Protein AF-A0A0F4G667-F1 (afdb_monomer_lite)

Secondary structure (DSSP, 8-state):
--PPP------------------TTS----HHHHHHHHHHHHHHHHHHHHHHHHHHHHHHHHHHHHHHHHHHHHHHHHHHHHHHHHHHHHHHHHHHHTTTT----S-TTS-----------------------------------EEEETTTTEEEE--

Sequence (159 aa):
MITPRSSTTASASTPQPTCHHLPASSLIISRTALIVPLTLLIFTTLASLLALTALLYREHARRKSDKAAAQWGRKSRVDARISIMRKRVDEEFTAKYSGCLVNVYENPEMGSDSPVELMMPERVWEVEGGDCRTREVERKGRVRSLFFDHGVGLWMQKL

Foldseek 3Di:
DDDDDDDDDPPDPDPDPPDDPDPPPPPPPDPCNVVVVVVVVVVVVVVVVVVVVVVVVVVVVVVVVVVVVVVVVVVVVVVVVVVVVVVVVVVVVCVVCVPVVPPPPPDPPPPPDDPDPPPDPPPPPPDPDDDPPDDPDDPPDDPFDWDQDPVVRDTHGDD

Radius of gyration: 46.1 Å; chains: 1; bounding box: 64×87×145 Å

Structure (mmCIF, N/CA/C/O backbone):
data_AF-A0A0F4G667-F1
#
_entry.id   AF-A0A0F4G667-F1
#
loop_
_atom_site.group_PDB
_atom_site.id
_atom_site.type_symbol
_atom_site.label_atom_id
_atom_site.label_alt_id
_atom_site.label_comp_id
_atom_site.label_asym_id
_atom_site.label_entity_id
_atom_site.label_seq_id
_atom_site.pdbx_PDB_ins_code
_atom_site.Cartn_x
_atom_site.Cartn_y
_atom_site.Cartn_z
_atom_site.occupancy
_atom_site.B_iso_or_equiv
_atom_site.auth_seq_id
_atom_site.auth_comp_id
_atom_site.auth_asym_id
_atom_site.auth_atom_id
_atom_site.pdbx_PDB_model_num
ATOM 1 N N . MET A 1 1 ? -12.581 58.814 93.731 1.00 40.38 1 MET A N 1
ATOM 2 C CA . MET A 1 1 ? -12.254 57.597 92.952 1.00 40.38 1 MET A CA 1
ATOM 3 C C . MET A 1 1 ? -13.360 57.408 91.921 1.00 40.38 1 MET A C 1
ATOM 5 O O . MET A 1 1 ? -14.421 56.928 92.271 1.00 40.38 1 MET A O 1
ATOM 9 N N . ILE A 1 2 ? -13.343 58.155 90.816 1.00 43.88 2 ILE A N 1
ATOM 10 C CA . ILE A 1 2 ? -12.747 57.816 89.505 1.00 43.88 2 ILE A CA 1
ATOM 11 C C . ILE A 1 2 ? -13.237 56.457 88.980 1.00 43.88 2 ILE A C 1
ATOM 13 O O . ILE A 1 2 ? -12.603 55.429 89.182 1.00 43.88 2 ILE A O 1
ATOM 17 N N . THR A 1 3 ? -14.368 56.489 88.279 1.00 52.78 3 THR A N 1
ATOM 18 C CA . THR A 1 3 ? -14.769 55.491 87.280 1.00 52.78 3 THR A CA 1
ATOM 19 C C . THR A 1 3 ? -13.879 55.620 86.039 1.00 52.78 3 THR A C 1
ATOM 21 O O . THR A 1 3 ? -13.782 56.732 85.509 1.00 52.78 3 THR A O 1
ATOM 24 N N . PRO A 1 4 ? -13.274 54.544 85.511 1.00 50.34 4 PRO A N 1
ATOM 25 C CA . PRO A 1 4 ? -12.673 54.592 84.189 1.00 50.34 4 PRO A CA 1
ATOM 26 C C . PRO A 1 4 ? -13.740 54.367 83.111 1.00 50.34 4 PRO A C 1
ATOM 28 O O . PRO A 1 4 ? -14.593 53.486 83.204 1.00 50.34 4 PRO A O 1
ATOM 31 N N . ARG A 1 5 ? -13.679 55.215 82.084 1.00 44.69 5 ARG A N 1
ATOM 32 C CA . ARG A 1 5 ? -14.497 55.189 80.871 1.00 44.69 5 ARG A CA 1
ATOM 33 C C . ARG A 1 5 ? -13.705 54.516 79.747 1.00 44.69 5 ARG A C 1
ATOM 35 O O . ARG A 1 5 ? -12.491 54.696 79.672 1.00 44.69 5 ARG A O 1
ATOM 42 N N . SER A 1 6 ? -14.448 53.958 78.789 1.00 46.16 6 SER A N 1
ATOM 43 C CA . SER A 1 6 ? -14.041 53.560 77.423 1.00 46.16 6 SER A CA 1
ATOM 44 C C . SER A 1 6 ? -13.429 52.154 77.344 1.00 46.16 6 SER A C 1
ATOM 46 O O . SER A 1 6 ? -12.496 51.832 78.057 1.00 46.16 6 SER A O 1
ATOM 48 N N . SER A 1 7 ? -13.891 51.261 76.474 1.00 42.53 7 SER A N 1
ATOM 49 C CA . SER A 1 7 ? -14.072 51.498 75.044 1.00 42.53 7 SER A CA 1
ATOM 50 C C . SER A 1 7 ? -15.041 50.482 74.435 1.00 42.53 7 SER A C 1
ATOM 52 O O . SER A 1 7 ? -14.999 49.289 74.717 1.00 42.53 7 SER A O 1
ATOM 54 N N . THR A 1 8 ? -15.922 50.997 73.583 1.00 52.53 8 THR A N 1
ATOM 55 C CA . THR A 1 8 ? -16.750 50.236 72.656 1.00 52.53 8 THR A CA 1
ATOM 56 C C . THR A 1 8 ? -15.845 49.606 71.604 1.00 52.53 8 THR A C 1
ATOM 58 O O . THR A 1 8 ? -15.426 50.276 70.663 1.00 52.53 8 THR A O 1
ATOM 61 N N . THR A 1 9 ? -15.556 48.318 71.737 1.00 43.78 9 THR A N 1
ATOM 62 C CA . THR A 1 9 ? -15.088 47.490 70.624 1.00 43.78 9 THR A CA 1
ATOM 63 C C . THR A 1 9 ? -16.308 46.785 70.053 1.00 43.78 9 THR A C 1
ATOM 65 O O . THR A 1 9 ? -16.760 45.762 70.562 1.00 43.78 9 THR A O 1
ATOM 68 N N . ALA A 1 10 ? -16.884 47.365 69.001 1.00 51.53 10 ALA A N 1
ATOM 69 C CA . ALA A 1 10 ? -17.780 46.638 68.116 1.00 51.53 10 ALA A CA 1
ATOM 70 C C . ALA A 1 10 ? -16.936 45.593 67.373 1.00 51.53 10 ALA A C 1
ATOM 72 O O . ALA A 1 10 ? -16.397 45.858 66.300 1.00 51.53 10 ALA A O 1
ATOM 73 N N . SER A 1 11 ? -16.761 44.420 67.980 1.00 41.50 11 SER A N 1
ATOM 74 C CA . SER A 1 11 ? -16.232 43.260 67.273 1.00 41.50 11 SER A CA 1
ATOM 75 C C . SER A 1 11 ? -17.262 42.863 66.225 1.00 41.50 11 SER A C 1
ATOM 77 O O . SER A 1 11 ? -18.333 42.356 66.555 1.00 41.50 11 SER A O 1
ATOM 79 N N . ALA A 1 12 ? -16.944 43.142 64.963 1.00 47.97 12 ALA A N 1
ATOM 80 C CA . ALA A 1 12 ? -17.658 42.612 63.818 1.00 47.97 12 ALA A CA 1
ATOM 81 C C . ALA A 1 12 ? -17.768 41.090 63.986 1.00 47.97 12 ALA A C 1
ATOM 83 O O . ALA A 1 12 ? -16.759 40.385 64.024 1.00 47.97 12 ALA A O 1
ATOM 84 N N . SER A 1 13 ? -18.991 40.588 64.143 1.00 49.88 13 SER A N 1
ATOM 85 C CA . SER A 1 13 ? -19.267 39.160 64.191 1.00 49.88 13 SER A CA 1
ATOM 86 C C . SER A 1 13 ? -19.048 38.583 62.797 1.00 49.88 13 SER A C 1
ATOM 88 O O . SER A 1 13 ? -19.957 38.559 61.967 1.00 49.88 13 SER A O 1
ATOM 90 N N . THR A 1 14 ? -17.826 38.147 62.518 1.00 54.81 14 THR A N 1
ATOM 91 C CA . THR A 1 14 ? -17.537 37.251 61.402 1.00 54.81 14 THR A CA 1
ATOM 92 C C . THR A 1 14 ? -18.416 36.009 61.584 1.00 54.81 14 THR A C 1
ATOM 94 O O . THR A 1 14 ? -18.316 35.371 62.637 1.00 54.81 14 THR A O 1
ATOM 97 N N . PRO A 1 15 ? -19.304 35.651 60.639 1.00 54.94 15 PRO A N 1
ATOM 98 C CA . PRO A 1 15 ? -20.070 34.422 60.763 1.00 54.94 15 PRO A CA 1
ATOM 99 C C . PRO A 1 15 ? -19.080 33.258 60.730 1.00 54.94 15 PRO A C 1
ATOM 101 O O . PRO A 1 15 ? -18.406 33.029 59.725 1.00 54.94 15 PRO A O 1
ATOM 104 N N . GLN A 1 16 ? -18.939 32.553 61.853 1.00 58.53 16 GLN A N 1
ATOM 105 C CA . GLN A 1 16 ? -18.213 31.292 61.868 1.00 58.53 16 GLN A CA 1
ATOM 106 C C . GLN A 1 16 ? -18.888 30.342 60.872 1.00 58.53 16 GLN A C 1
ATOM 108 O O . GLN A 1 16 ? -20.114 30.209 60.917 1.00 58.53 16 GLN A O 1
ATOM 113 N N . PRO A 1 17 ? -18.139 29.663 59.985 1.00 59.00 17 PRO A N 1
ATOM 114 C CA . PRO A 1 17 ? -18.714 28.583 59.209 1.00 59.00 17 PRO A CA 1
ATOM 115 C C . PRO A 1 17 ? -19.082 27.467 60.188 1.00 59.00 17 PRO A C 1
ATOM 117 O O . PRO A 1 17 ? -18.223 26.778 60.737 1.00 59.00 17 PRO A O 1
ATOM 120 N N . THR A 1 18 ? -20.375 27.307 60.446 1.00 59.06 18 THR A N 1
ATOM 121 C CA . THR A 1 18 ? -20.900 26.145 61.153 1.00 59.06 18 THR A CA 1
ATOM 122 C C . THR A 1 18 ? -20.631 24.915 60.292 1.00 59.06 18 THR A C 1
ATOM 124 O O . THR A 1 18 ? -21.299 24.696 59.281 1.00 59.06 18 THR A O 1
ATOM 127 N N . CYS A 1 19 ? -19.633 24.112 60.664 1.00 64.44 19 CYS A N 1
ATOM 128 C CA . CYS A 1 19 ? -19.434 22.793 60.076 1.00 64.44 19 CYS A CA 1
ATOM 129 C C . CYS A 1 19 ? -20.629 21.906 60.443 1.00 64.44 19 CYS A C 1
ATOM 131 O O . CYS A 1 19 ? -20.778 21.488 61.591 1.00 64.44 19 CYS A O 1
ATOM 133 N N . HIS A 1 20 ? -21.488 21.617 59.466 1.00 69.50 20 HIS A N 1
ATOM 134 C CA . HIS A 1 20 ? -22.552 20.636 59.632 1.00 69.50 20 HIS A CA 1
ATOM 135 C C . HIS A 1 20 ? -21.942 19.238 59.759 1.00 69.50 20 HIS A C 1
ATOM 137 O O . HIS A 1 20 ? -21.337 18.718 58.822 1.00 69.50 20 HIS A O 1
ATOM 143 N N . HIS A 1 21 ? -22.102 18.626 60.931 1.00 64.56 21 HIS A N 1
ATOM 144 C CA . HIS A 1 21 ? -21.657 17.261 61.179 1.00 64.56 21 HIS A CA 1
ATOM 145 C C . HIS A 1 21 ? -22.637 16.284 60.509 1.00 64.56 21 HIS A C 1
ATOM 147 O O . HIS A 1 21 ? -23.672 15.932 61.072 1.00 64.56 21 HIS A O 1
ATOM 153 N N . LEU A 1 22 ? -22.332 15.879 59.275 1.00 66.75 22 LEU A N 1
ATOM 154 C CA . LEU A 1 22 ? -23.113 14.886 58.536 1.00 66.75 22 LEU A CA 1
ATOM 155 C C . LEU A 1 22 ? -22.902 13.492 59.155 1.00 66.75 22 LEU A C 1
ATOM 157 O O . LEU A 1 22 ? -21.757 13.055 59.294 1.00 66.75 22 LEU A O 1
ATOM 161 N N . PRO A 1 23 ? -23.967 12.770 59.545 1.00 71.06 23 PRO A N 1
ATOM 162 C CA . PRO A 1 23 ? -23.834 11.410 60.050 1.00 71.06 23 PRO A CA 1
ATOM 163 C C . PRO A 1 23 ? -23.407 10.473 58.914 1.00 71.06 23 PRO A C 1
ATOM 165 O O . PRO A 1 23 ? -23.889 10.598 57.785 1.00 71.06 23 PRO A O 1
ATOM 168 N N . ALA A 1 24 ? -22.529 9.509 59.215 1.00 63.59 24 ALA A N 1
ATOM 169 C CA . ALA A 1 24 ? -21.922 8.595 58.237 1.00 63.59 24 ALA A CA 1
ATOM 170 C C . ALA A 1 24 ? -22.941 7.785 57.403 1.00 63.59 24 ALA A C 1
ATOM 172 O O . ALA A 1 24 ? -22.607 7.280 56.336 1.00 63.59 24 ALA A O 1
ATOM 173 N N . SER A 1 25 ? -24.192 7.690 57.861 1.00 62.09 25 SER A N 1
ATOM 174 C CA . SER A 1 25 ? -25.302 7.007 57.191 1.00 62.09 25 SER A CA 1
ATOM 175 C C . SER A 1 25 ? -26.170 7.901 56.291 1.00 62.09 25 SER A C 1
ATOM 177 O O . SER A 1 25 ? -27.095 7.393 55.663 1.00 62.09 25 SER A O 1
ATOM 179 N N . SER A 1 26 ? -25.908 9.212 56.204 1.00 59.47 26 SER A N 1
ATOM 180 C CA . SER A 1 26 ? -26.733 10.147 55.409 1.00 59.47 26 SER A CA 1
ATOM 181 C C . SER A 1 26 ? -26.370 10.206 53.923 1.00 59.47 26 SER A C 1
ATOM 183 O O . SER A 1 26 ? -27.194 10.597 53.099 1.00 59.47 26 SER A O 1
ATOM 185 N N . LEU A 1 27 ? -25.165 9.769 53.554 1.00 58.28 27 LEU A N 1
ATOM 186 C CA . LEU A 1 27 ? -24.709 9.686 52.166 1.00 58.28 27 LEU A CA 1
ATOM 187 C C . LEU A 1 27 ? -25.001 8.296 51.597 1.00 58.28 27 LEU A C 1
ATOM 189 O O . LEU A 1 27 ? -24.102 7.509 51.305 1.00 58.28 27 LEU A O 1
ATOM 193 N N . ILE A 1 28 ? -26.285 7.985 51.422 1.00 64.56 28 ILE A N 1
ATOM 194 C CA . ILE A 1 28 ? -26.698 6.808 50.652 1.00 64.56 28 ILE A CA 1
ATOM 195 C C . ILE A 1 28 ? -26.606 7.189 49.174 1.00 64.56 28 ILE A C 1
ATOM 197 O O . ILE A 1 28 ? -27.589 7.555 48.531 1.00 64.56 28 ILE A O 1
ATOM 201 N N . ILE A 1 29 ? -25.388 7.155 48.635 1.00 67.50 29 ILE A N 1
ATOM 202 C CA . ILE A 1 29 ? -25.174 7.273 47.195 1.00 67.50 29 ILE A CA 1
ATOM 203 C C . ILE A 1 29 ? -25.845 6.062 46.547 1.00 67.50 29 ILE A C 1
ATOM 205 O O . ILE A 1 29 ? -25.415 4.919 46.723 1.00 67.50 29 ILE A O 1
ATOM 209 N N . SER A 1 30 ? -26.938 6.311 45.823 1.00 75.50 30 SER A N 1
ATOM 210 C CA . SER A 1 30 ? -27.636 5.261 45.087 1.00 75.50 30 SER A CA 1
ATOM 211 C C . SER A 1 30 ? -26.661 4.583 44.129 1.00 75.50 30 SER A C 1
ATOM 213 O O . SER A 1 30 ? -25.977 5.249 43.350 1.00 75.50 30 SER A O 1
ATOM 215 N N . ARG A 1 31 ? -26.629 3.246 44.135 1.00 78.19 31 ARG A N 1
ATOM 216 C CA . ARG A 1 31 ? -25.781 2.454 43.227 1.00 78.19 31 ARG A CA 1
ATOM 217 C C . ARG A 1 31 ? -26.009 2.845 41.764 1.00 78.19 31 ARG A C 1
ATOM 219 O O . ARG A 1 31 ? -25.061 2.895 40.989 1.00 78.19 31 ARG A O 1
ATOM 226 N N . THR A 1 32 ? -27.241 3.203 41.401 1.00 80.00 32 THR A N 1
ATOM 227 C CA . THR A 1 32 ? -27.588 3.659 40.047 1.00 80.00 32 THR A CA 1
ATOM 228 C C . THR A 1 32 ? -26.881 4.959 39.663 1.00 80.00 32 THR A C 1
ATOM 230 O O . THR A 1 32 ? -26.422 5.083 38.531 1.00 80.00 32 THR A O 1
ATOM 233 N N . ALA A 1 33 ? -26.707 5.887 40.607 1.00 82.44 33 ALA A N 1
ATOM 234 C CA . ALA A 1 33 ? -26.036 7.164 40.374 1.00 82.44 33 ALA A CA 1
ATOM 235 C C . ALA A 1 33 ? -24.524 7.012 40.132 1.00 82.44 33 ALA A C 1
ATOM 237 O O . ALA A 1 33 ? -23.920 7.903 39.549 1.00 82.44 33 ALA A O 1
ATOM 238 N N . LEU A 1 34 ? -23.918 5.886 40.528 1.00 82.88 34 LEU A N 1
ATOM 239 C CA . LEU A 1 34 ? -22.520 5.559 40.218 1.00 82.88 34 LEU A CA 1
ATOM 240 C C . LEU A 1 34 ? -22.393 4.711 38.950 1.00 82.88 34 LEU A C 1
ATOM 242 O O . LEU A 1 34 ? -21.520 4.959 38.124 1.00 82.88 34 LEU A O 1
ATOM 246 N N . ILE A 1 35 ? -23.277 3.727 38.772 1.00 89.62 35 ILE A N 1
ATOM 247 C CA . ILE A 1 35 ? -23.225 2.796 37.638 1.00 89.62 35 ILE A CA 1
ATOM 248 C C . ILE A 1 35 ? -23.474 3.525 36.311 1.00 89.62 35 ILE A C 1
ATOM 250 O O . ILE A 1 35 ? -22.775 3.274 35.331 1.00 89.62 35 ILE A O 1
ATOM 254 N N . VAL A 1 36 ? -24.433 4.453 36.262 1.00 91.81 36 VAL A N 1
ATOM 255 C CA . VAL A 1 36 ? -24.785 5.170 35.025 1.00 91.81 36 VAL A CA 1
ATOM 256 C C . VAL A 1 36 ? -23.629 6.029 34.483 1.00 91.81 36 VAL A C 1
ATOM 258 O O . VAL A 1 36 ? -23.227 5.803 33.343 1.00 91.81 36 VAL A O 1
ATOM 261 N N . PRO A 1 37 ? -23.026 6.969 35.238 1.00 92.81 37 PRO A N 1
ATOM 262 C CA . PRO A 1 37 ? -21.916 7.758 34.706 1.00 92.81 37 PRO A CA 1
ATOM 263 C C . PRO A 1 37 ? -20.684 6.895 34.419 1.00 92.81 37 PRO A C 1
ATOM 265 O O . PRO A 1 37 ? -19.989 7.148 33.440 1.00 92.81 37 PRO A O 1
ATOM 268 N N . LEU A 1 38 ? -20.434 5.848 35.213 1.00 93.88 38 LEU A N 1
ATOM 269 C CA . LEU A 1 38 ? -19.302 4.946 35.002 1.00 93.88 38 LEU A CA 1
ATOM 270 C C . LEU A 1 38 ? -19.446 4.148 33.700 1.00 93.88 38 LEU A C 1
ATOM 272 O O . LEU A 1 38 ? -18.499 4.066 32.923 1.00 93.88 38 LEU A O 1
ATOM 276 N N . THR A 1 39 ? -20.636 3.621 33.412 1.00 95.62 39 THR A N 1
ATOM 277 C CA . THR A 1 39 ? -20.904 2.918 32.146 1.00 95.62 39 THR A CA 1
ATOM 278 C C . THR A 1 39 ? -20.871 3.858 30.944 1.00 95.62 39 THR A C 1
ATOM 280 O O . THR A 1 39 ? -20.307 3.490 29.916 1.00 95.62 39 THR A O 1
ATOM 283 N N . LEU A 1 40 ? -21.380 5.089 31.067 1.00 96.00 40 LEU A N 1
ATOM 284 C CA . LEU A 1 40 ? -21.270 6.104 30.013 1.00 96.00 40 LEU A CA 1
ATOM 285 C C . LEU A 1 40 ? -19.812 6.503 29.748 1.00 96.00 40 LEU A C 1
ATOM 287 O O . LEU A 1 40 ? -19.414 6.660 28.594 1.00 96.00 40 LEU A O 1
ATOM 291 N N . LEU A 1 41 ? -18.991 6.620 30.792 1.00 96.50 41 LEU A N 1
ATOM 292 C CA . LEU A 1 41 ? -17.567 6.929 30.660 1.00 96.50 41 LEU A CA 1
ATOM 293 C C . LEU A 1 41 ? -16.813 5.765 29.999 1.00 96.50 41 LEU A C 1
ATOM 295 O O . LEU A 1 41 ? -16.029 5.972 29.074 1.00 96.50 41 LEU A O 1
ATOM 299 N N . ILE A 1 42 ? -17.110 4.521 30.381 1.00 96.94 42 ILE A N 1
ATOM 300 C CA . ILE A 1 42 ? -16.547 3.338 29.711 1.00 96.94 42 ILE A CA 1
ATOM 301 C C . ILE A 1 42 ? -16.982 3.292 28.241 1.00 96.94 42 ILE A C 1
ATOM 303 O O . ILE A 1 42 ? -16.161 3.092 27.352 1.00 96.94 42 ILE A O 1
ATOM 307 N N . PHE A 1 43 ? -18.260 3.521 27.952 1.00 97.94 43 PHE A N 1
ATOM 308 C CA . PHE A 1 43 ? -18.755 3.477 26.581 1.00 97.94 43 PHE A CA 1
ATOM 309 C C . PHE A 1 43 ? -18.128 4.569 25.706 1.00 97.94 43 PHE A C 1
ATOM 311 O O . PHE A 1 43 ? -17.683 4.298 24.594 1.00 97.94 43 PHE A O 1
ATOM 318 N N . THR A 1 44 ? -18.036 5.798 26.216 1.00 96.94 44 THR A N 1
ATOM 319 C CA . THR A 1 44 ? -17.428 6.921 25.485 1.00 96.94 44 THR A CA 1
ATOM 320 C C . THR A 1 44 ? -15.926 6.736 25.282 1.00 96.94 44 THR A C 1
ATOM 322 O O . THR A 1 44 ? -15.419 7.058 24.207 1.00 96.94 44 THR A O 1
ATOM 325 N N . THR A 1 45 ? -15.207 6.172 26.257 1.00 97.19 45 THR A N 1
ATOM 326 C CA . THR A 1 45 ? -13.780 5.835 26.101 1.00 97.19 45 THR A CA 1
ATOM 327 C C . THR A 1 45 ? -13.560 4.713 25.089 1.00 97.19 45 THR A C 1
ATOM 329 O O . THR A 1 45 ? -12.668 4.815 24.250 1.00 97.19 45 THR A O 1
ATOM 332 N N . LEU A 1 46 ? -14.403 3.679 25.081 1.00 97.94 46 LEU A N 1
ATOM 333 C CA . LEU A 1 46 ? -14.346 2.632 24.058 1.00 97.94 46 LEU A CA 1
ATOM 334 C C . LEU A 1 46 ? -14.674 3.180 22.664 1.00 97.94 46 LEU A C 1
ATOM 336 O O . LEU A 1 46 ? -13.967 2.881 21.703 1.00 97.94 46 LEU A O 1
ATOM 340 N N . ALA A 1 47 ? -15.703 4.021 22.546 1.00 97.38 47 ALA A N 1
ATOM 341 C CA . ALA A 1 47 ? -16.073 4.651 21.282 1.00 97.38 47 ALA A CA 1
ATOM 342 C C . ALA A 1 47 ? -14.962 5.572 20.748 1.00 97.38 47 ALA A C 1
ATOM 344 O O . ALA A 1 47 ? -14.667 5.550 19.551 1.00 97.38 47 ALA A O 1
ATOM 345 N N . SER A 1 48 ? -14.302 6.345 21.619 1.00 97.50 48 SER A N 1
ATOM 346 C CA . SER A 1 48 ? -13.185 7.206 21.216 1.00 97.50 48 SER A CA 1
ATOM 347 C C . SER A 1 48 ? -11.951 6.397 20.807 1.00 97.50 48 SER A C 1
ATOM 349 O O . SER A 1 48 ? -11.328 6.715 19.794 1.00 97.50 48 SER A O 1
ATOM 351 N N . LEU A 1 49 ? -11.646 5.297 21.503 1.00 97.44 49 LEU A N 1
ATOM 352 C CA . LEU A 1 49 ? -10.595 4.353 21.109 1.00 97.44 49 LEU A CA 1
ATOM 353 C C . LEU A 1 49 ? -10.882 3.711 19.744 1.00 97.44 49 LEU A C 1
ATOM 355 O O . LEU A 1 49 ? -9.991 3.633 18.894 1.00 97.44 49 LEU A O 1
ATOM 359 N N . LEU A 1 50 ? -12.124 3.293 19.490 1.00 97.31 50 LEU A N 1
ATOM 360 C CA . LEU A 1 50 ? -12.531 2.758 18.186 1.00 97.31 50 LEU A CA 1
ATOM 361 C C . LEU A 1 50 ? -12.398 3.806 17.074 1.00 97.31 50 LEU A C 1
ATOM 363 O O . LEU A 1 50 ? -11.877 3.508 15.999 1.00 97.31 50 LEU A O 1
ATOM 367 N N . ALA A 1 51 ? -12.796 5.051 17.333 1.00 96.69 51 ALA A N 1
ATOM 368 C CA . ALA A 1 51 ? -12.623 6.137 16.374 1.00 96.69 51 ALA A CA 1
ATOM 369 C C . ALA A 1 51 ? -11.136 6.402 16.071 1.00 96.69 51 ALA A C 1
ATOM 371 O O . ALA A 1 51 ? -10.749 6.498 14.905 1.00 96.69 51 ALA A O 1
ATOM 372 N N . LEU A 1 52 ? -10.284 6.459 17.099 1.00 96.94 52 LEU A N 1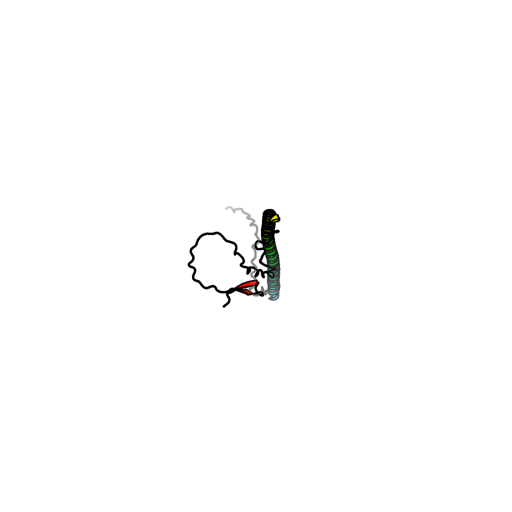
ATOM 373 C CA . LEU A 1 52 ? -8.842 6.671 16.942 1.00 96.94 52 LEU A CA 1
ATOM 374 C C . LEU A 1 52 ? -8.170 5.529 16.177 1.00 96.94 52 LEU A C 1
ATOM 376 O O . LEU A 1 52 ? -7.387 5.781 15.264 1.00 96.94 52 LEU A O 1
ATOM 380 N N . THR A 1 53 ? -8.492 4.278 16.498 1.00 96.44 53 THR A N 1
ATOM 381 C CA . THR A 1 53 ? -7.940 3.115 15.782 1.00 96.44 53 THR A CA 1
ATOM 382 C C . THR A 1 53 ? -8.372 3.095 14.316 1.00 96.44 53 THR A C 1
ATOM 384 O O . THR A 1 53 ? -7.540 2.842 13.444 1.00 96.44 53 THR A O 1
ATOM 387 N N . ALA A 1 54 ? -9.624 3.450 14.013 1.00 97.06 54 ALA A N 1
ATOM 388 C CA . ALA A 1 54 ? -10.098 3.585 12.637 1.00 97.06 54 ALA A CA 1
ATOM 389 C C . ALA A 1 54 ? -9.358 4.696 11.866 1.00 97.06 54 ALA A C 1
ATOM 391 O O . ALA A 1 54 ? -9.001 4.511 10.697 1.00 97.06 54 ALA A O 1
ATOM 392 N N . LEU A 1 55 ? -9.091 5.838 12.510 1.00 96.75 55 LEU A N 1
ATOM 393 C CA . LEU A 1 55 ? -8.308 6.927 11.917 1.00 96.75 55 LEU A CA 1
ATOM 394 C C . LEU A 1 55 ? -6.851 6.515 11.677 1.00 96.75 55 LEU A C 1
ATOM 396 O O . LEU A 1 55 ? -6.344 6.713 10.573 1.00 96.75 55 LEU A O 1
ATOM 400 N N . LEU A 1 56 ? -6.213 5.866 12.654 1.00 96.56 56 LEU A N 1
ATOM 401 C CA . LEU A 1 56 ? -4.851 5.343 12.522 1.00 96.56 56 LEU A CA 1
ATOM 402 C C . LEU A 1 56 ? -4.750 4.304 11.406 1.00 96.56 56 LEU A C 1
ATOM 404 O O . LEU A 1 56 ? -3.802 4.333 10.622 1.00 96.56 56 LEU A O 1
ATOM 408 N N . TYR A 1 57 ? -5.738 3.416 11.286 1.00 97.19 57 TYR A N 1
ATOM 409 C CA . TYR A 1 57 ? -5.781 2.437 10.204 1.00 97.19 57 TYR A CA 1
ATOM 410 C C . TYR A 1 57 ? -5.882 3.117 8.834 1.00 97.19 57 TYR A C 1
ATOM 412 O O . TYR A 1 57 ? -5.132 2.780 7.914 1.00 97.19 57 TYR A O 1
ATOM 420 N N . ARG A 1 58 ? -6.761 4.118 8.699 1.00 96.06 58 ARG A N 1
ATOM 421 C CA . ARG A 1 58 ? -6.888 4.908 7.464 1.00 96.06 58 ARG A CA 1
ATOM 422 C C . ARG A 1 58 ? -5.600 5.644 7.119 1.00 96.06 58 ARG A C 1
ATOM 424 O O . ARG A 1 58 ? -5.203 5.658 5.954 1.00 96.06 58 ARG A O 1
ATOM 431 N N . GLU A 1 59 ? -4.942 6.245 8.101 1.00 96.44 59 GLU A N 1
ATOM 432 C CA . GLU A 1 59 ? -3.684 6.954 7.880 1.00 96.44 59 GLU A CA 1
ATOM 433 C C . GLU A 1 59 ? -2.554 5.988 7.508 1.00 96.44 59 GLU A C 1
ATOM 435 O O . GLU A 1 59 ? -1.800 6.239 6.568 1.00 96.44 59 GLU A O 1
ATOM 440 N N . HIS A 1 60 ? -2.476 4.839 8.176 1.00 95.56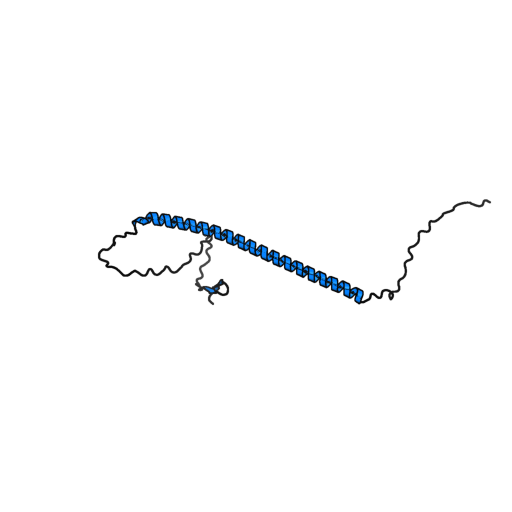 60 HIS A N 1
ATOM 441 C CA . HIS A 1 60 ? -1.515 3.795 7.845 1.00 95.56 60 HIS A CA 1
ATOM 442 C C . HIS A 1 60 ? -1.724 3.264 6.419 1.00 95.56 60 HIS A C 1
ATOM 444 O O . HIS A 1 60 ? -0.755 3.091 5.675 1.00 95.56 60 HIS A O 1
ATOM 450 N N . ALA A 1 61 ? -2.978 3.055 6.008 1.00 95.06 61 ALA A N 1
ATOM 451 C CA . ALA A 1 61 ? -3.312 2.660 4.644 1.00 95.06 61 ALA A CA 1
ATOM 452 C C . ALA A 1 61 ? -2.847 3.708 3.616 1.00 95.06 61 ALA A C 1
ATOM 454 O O . ALA A 1 61 ? -2.195 3.336 2.640 1.00 95.06 61 ALA A O 1
ATOM 455 N N . ARG A 1 62 ? -3.083 5.005 3.875 1.00 93.25 62 ARG A N 1
ATOM 456 C CA . ARG A 1 62 ? -2.586 6.109 3.025 1.00 93.25 62 ARG A CA 1
ATOM 457 C C . ARG A 1 62 ? -1.058 6.133 2.945 1.00 93.25 62 ARG A C 1
ATOM 459 O O . ARG A 1 62 ? -0.485 6.138 1.862 1.00 93.25 62 ARG A O 1
ATOM 466 N N . ARG A 1 63 ? -0.367 6.030 4.082 1.00 93.50 63 ARG A N 1
ATOM 467 C CA . ARG A 1 63 ? 1.106 5.986 4.104 1.00 93.50 63 ARG A CA 1
ATOM 468 C C . ARG A 1 63 ? 1.657 4.785 3.328 1.00 93.50 63 ARG A C 1
ATOM 470 O O . ARG A 1 63 ? 2.718 4.885 2.712 1.00 93.50 63 ARG A O 1
ATOM 477 N N . LYS A 1 64 ? 0.964 3.641 3.355 1.00 94.06 64 LYS A N 1
ATOM 478 C CA . LYS A 1 64 ? 1.346 2.454 2.577 1.00 94.06 64 LYS A CA 1
ATOM 479 C C . LYS A 1 64 ? 1.152 2.684 1.076 1.00 94.06 64 LYS A C 1
ATOM 481 O O . LYS A 1 64 ? 2.052 2.332 0.313 1.00 94.06 64 LYS A O 1
ATOM 486 N N . SER A 1 65 ? 0.040 3.295 0.659 1.00 90.50 65 SER A N 1
ATOM 487 C CA . SER A 1 65 ? -0.181 3.633 -0.752 1.00 90.50 65 SER A CA 1
ATOM 488 C C . SER A 1 65 ? 0.840 4.643 -1.268 1.00 90.50 65 SER A C 1
ATOM 490 O O . SER A 1 65 ? 1.366 4.450 -2.359 1.00 90.50 65 SER A O 1
ATOM 492 N N . ASP A 1 66 ? 1.207 5.647 -0.472 1.00 92.69 66 ASP A N 1
ATOM 493 C CA . ASP A 1 66 ? 2.175 6.673 -0.883 1.00 92.69 66 ASP A CA 1
ATOM 494 C C . ASP A 1 66 ? 3.581 6.089 -1.060 1.00 92.69 66 ASP A C 1
ATOM 496 O O . ASP A 1 66 ? 4.281 6.387 -2.031 1.00 92.69 66 ASP A O 1
ATOM 500 N N . LYS A 1 67 ? 3.991 5.188 -0.156 1.00 92.56 67 LYS A N 1
ATOM 501 C CA . LYS A 1 67 ? 5.256 4.448 -0.287 1.00 92.56 67 LYS A CA 1
ATOM 502 C C . LYS A 1 67 ? 5.268 3.572 -1.536 1.00 92.56 67 LYS A C 1
ATOM 504 O O . LYS A 1 67 ? 6.271 3.563 -2.250 1.00 92.56 67 LYS A O 1
ATOM 509 N N . ALA A 1 68 ? 4.169 2.867 -1.809 1.00 90.88 68 ALA A N 1
ATOM 510 C CA . ALA A 1 68 ? 4.038 2.075 -3.025 1.00 90.88 68 ALA A CA 1
ATOM 511 C C . ALA A 1 68 ? 4.124 2.979 -4.266 1.00 90.88 68 ALA A C 1
ATOM 513 O O . ALA A 1 68 ? 4.952 2.728 -5.133 1.00 90.88 68 ALA A O 1
ATOM 514 N N . ALA A 1 69 ? 3.382 4.086 -4.315 1.00 88.25 69 ALA A N 1
ATOM 515 C CA . ALA A 1 69 ? 3.431 5.035 -5.427 1.00 88.25 69 ALA A CA 1
ATOM 516 C C . ALA A 1 69 ? 4.848 5.592 -5.659 1.00 88.25 69 ALA A C 1
ATOM 518 O O . ALA A 1 69 ? 5.314 5.644 -6.797 1.00 88.25 69 ALA A O 1
ATOM 519 N N . ALA A 1 70 ? 5.579 5.932 -4.594 1.00 90.25 70 ALA A N 1
ATOM 520 C CA . ALA A 1 70 ? 6.962 6.394 -4.699 1.00 90.25 70 ALA A CA 1
ATOM 521 C C . ALA A 1 70 ? 7.906 5.313 -5.255 1.00 90.25 70 ALA A C 1
ATOM 523 O O . ALA A 1 70 ? 8.773 5.615 -6.078 1.00 90.25 70 ALA A O 1
ATOM 524 N N . GLN A 1 71 ? 7.750 4.056 -4.830 1.00 89.75 71 GLN A N 1
ATOM 525 C CA . GLN A 1 71 ? 8.534 2.931 -5.353 1.00 89.75 71 GLN A CA 1
ATOM 526 C C . GLN A 1 71 ? 8.214 2.653 -6.825 1.00 89.75 71 GLN A C 1
ATOM 528 O O . GLN A 1 71 ? 9.132 2.507 -7.632 1.00 89.75 71 GLN A O 1
ATOM 533 N N . TRP A 1 72 ? 6.932 2.656 -7.192 1.00 86.44 72 TRP A N 1
ATOM 534 C CA . TRP A 1 72 ? 6.480 2.490 -8.573 1.00 86.44 72 TRP A CA 1
ATOM 535 C C . TRP A 1 72 ? 6.982 3.621 -9.474 1.00 86.44 72 TRP A C 1
ATOM 537 O O . TRP A 1 72 ? 7.474 3.357 -10.568 1.00 86.44 72 TRP A O 1
ATOM 547 N N . GLY A 1 73 ? 6.955 4.868 -8.995 1.00 86.88 73 GLY A N 1
ATOM 548 C CA . GLY A 1 73 ? 7.506 6.014 -9.719 1.00 86.88 73 GLY A CA 1
ATOM 549 C C . GLY A 1 73 ? 9.015 5.899 -9.961 1.00 86.88 73 GLY A C 1
ATOM 550 O O . GLY A 1 73 ? 9.490 6.221 -11.051 1.00 86.88 73 GLY A O 1
ATOM 551 N N . ARG A 1 74 ? 9.782 5.392 -8.984 1.00 85.00 74 ARG A N 1
ATOM 552 C CA . ARG A 1 74 ? 11.219 5.114 -9.171 1.00 85.00 74 ARG A CA 1
ATOM 553 C C . ARG A 1 74 ? 11.446 4.002 -10.190 1.00 85.00 74 ARG A C 1
ATOM 555 O O . ARG A 1 74 ? 12.252 4.189 -11.096 1.00 85.00 74 ARG A O 1
ATOM 562 N N . LYS A 1 75 ? 10.715 2.891 -10.067 1.00 90.31 75 LYS A N 1
ATOM 563 C CA . LYS A 1 75 ? 10.823 1.750 -10.983 1.00 90.31 75 LYS A CA 1
ATOM 564 C C . LYS A 1 75 ? 10.503 2.158 -12.421 1.00 90.31 75 LYS A C 1
ATOM 566 O O . LYS A 1 75 ? 11.317 1.934 -13.303 1.00 90.31 75 LYS A O 1
ATOM 571 N N . SER A 1 76 ? 9.399 2.872 -12.635 1.00 85.31 76 SER A N 1
ATOM 572 C CA . SER A 1 76 ? 8.997 3.357 -13.961 1.00 85.31 76 SER A CA 1
ATOM 573 C C . SER A 1 76 ? 10.059 4.249 -14.616 1.00 85.31 76 SER A C 1
ATOM 575 O O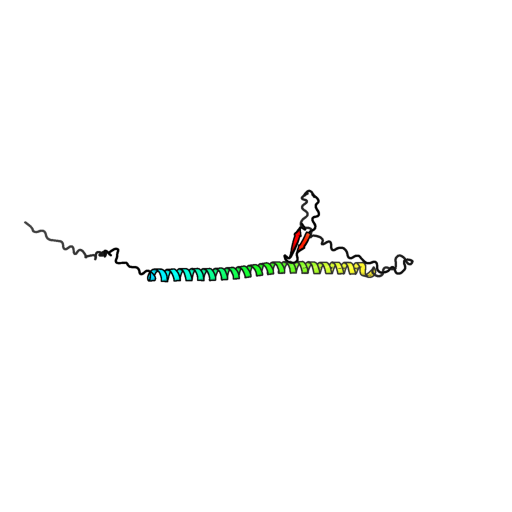 . SER A 1 76 ? 10.317 4.114 -15.810 1.00 85.31 76 SER A O 1
ATOM 577 N N . ARG A 1 77 ? 10.729 5.122 -13.849 1.00 88.81 77 ARG A N 1
ATOM 578 C CA . ARG A 1 77 ? 11.828 5.952 -14.375 1.00 88.81 77 ARG A CA 1
ATOM 579 C C . ARG A 1 77 ? 13.043 5.125 -14.788 1.00 88.81 77 ARG A C 1
ATOM 581 O O . ARG A 1 77 ? 13.660 5.434 -15.805 1.00 88.81 77 ARG A O 1
ATOM 588 N N . VAL A 1 78 ? 13.397 4.111 -14.001 1.00 92.69 78 VAL A N 1
ATOM 589 C CA . VAL A 1 78 ? 14.511 3.209 -14.320 1.00 92.69 78 VAL A CA 1
ATOM 590 C C . VAL A 1 78 ? 14.174 2.372 -15.552 1.00 92.69 78 VAL A C 1
ATOM 592 O O . VAL A 1 78 ? 14.954 2.374 -16.499 1.00 92.69 78 VAL A O 1
ATOM 595 N N . ASP A 1 79 ? 12.985 1.772 -15.599 1.00 91.12 79 ASP A N 1
ATOM 596 C CA . ASP A 1 79 ? 12.514 0.979 -16.739 1.00 91.12 79 ASP A CA 1
ATOM 597 C C . ASP A 1 79 ? 12.483 1.814 -18.030 1.00 91.12 79 ASP A C 1
ATOM 599 O O . ASP A 1 79 ? 12.946 1.361 -19.076 1.00 91.12 79 ASP A O 1
ATOM 603 N N . ALA A 1 80 ? 12.018 3.067 -17.957 1.00 93.69 80 ALA A N 1
ATOM 604 C CA . ALA A 1 80 ? 12.043 3.993 -19.090 1.00 93.69 80 ALA A CA 1
ATOM 605 C C . ALA A 1 80 ? 13.473 4.340 -19.535 1.00 93.69 80 ALA A C 1
ATOM 607 O O . ALA A 1 80 ? 13.749 4.462 -20.726 1.00 93.69 80 ALA A O 1
ATOM 608 N N . ARG A 1 81 ? 14.414 4.484 -18.597 1.00 93.44 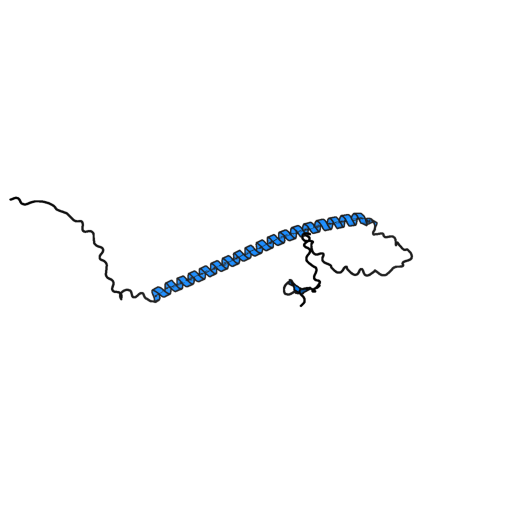81 ARG A N 1
ATOM 609 C CA . ARG A 1 81 ? 15.821 4.721 -18.941 1.00 93.44 81 ARG A CA 1
ATOM 610 C C . ARG A 1 81 ? 16.436 3.499 -19.621 1.00 93.44 81 ARG A C 1
ATOM 612 O O . ARG A 1 81 ? 17.145 3.657 -20.612 1.00 93.44 81 ARG A O 1
ATOM 619 N N . ILE A 1 82 ? 16.151 2.302 -19.112 1.00 93.81 82 ILE A N 1
ATOM 620 C CA . ILE A 1 82 ? 16.623 1.040 -19.688 1.00 93.81 82 ILE A CA 1
ATOM 621 C C . ILE A 1 82 ? 16.043 0.851 -21.090 1.00 93.81 82 ILE A C 1
ATOM 623 O O . ILE A 1 82 ? 16.790 0.512 -22.003 1.00 93.81 82 ILE A O 1
ATOM 627 N N . SER A 1 83 ? 14.751 1.121 -21.298 1.00 93.25 83 SER A N 1
ATOM 628 C CA . SER A 1 83 ? 14.125 0.976 -22.617 1.00 93.25 83 SER A CA 1
ATOM 629 C C . SER A 1 83 ? 14.730 1.923 -23.656 1.00 93.25 83 SER A C 1
ATOM 631 O O . SER A 1 83 ? 14.993 1.502 -24.781 1.00 93.25 83 SER A O 1
ATOM 633 N N . ILE A 1 84 ? 15.032 3.169 -23.272 1.00 95.56 84 ILE A N 1
ATOM 634 C CA . ILE A 1 84 ? 15.721 4.132 -24.142 1.00 95.56 84 ILE A CA 1
ATOM 635 C C . ILE A 1 84 ? 17.132 3.644 -24.486 1.00 95.56 84 ILE A C 1
ATOM 637 O O . ILE A 1 84 ? 17.522 3.691 -25.650 1.00 95.56 84 ILE A O 1
ATOM 641 N N . MET A 1 85 ? 17.900 3.177 -23.497 1.00 94.50 85 MET A N 1
ATOM 642 C CA . MET A 1 85 ? 19.259 2.676 -23.738 1.00 94.50 85 MET A CA 1
ATOM 643 C C . MET A 1 85 ? 19.251 1.429 -24.621 1.00 94.50 85 MET A C 1
ATOM 645 O O . MET A 1 85 ? 20.040 1.348 -25.555 1.00 94.50 85 MET A O 1
ATOM 649 N N . ARG A 1 86 ? 18.320 0.500 -24.383 1.00 94.62 86 ARG A N 1
ATOM 650 C CA . ARG A 1 86 ? 18.141 -0.691 -25.216 1.00 94.62 86 ARG A CA 1
ATOM 651 C C . ARG A 1 86 ? 17.837 -0.317 -26.662 1.00 94.62 86 ARG A C 1
ATOM 653 O O . ARG A 1 86 ? 18.507 -0.807 -27.558 1.00 94.62 86 ARG A O 1
ATOM 660 N N . LYS A 1 87 ? 16.906 0.617 -26.875 1.00 96.12 87 LYS A N 1
ATOM 661 C CA . LYS A 1 87 ? 16.585 1.118 -28.214 1.00 96.12 87 LYS A CA 1
ATOM 662 C C . LYS A 1 87 ? 17.814 1.704 -28.919 1.00 96.12 87 LYS A C 1
ATOM 664 O O . LYS A 1 87 ? 18.012 1.425 -30.091 1.00 96.12 87 LYS A O 1
ATOM 669 N N . ARG A 1 88 ? 18.655 2.469 -28.213 1.00 95.69 88 ARG A N 1
ATOM 670 C CA . ARG A 1 88 ? 19.901 3.013 -28.787 1.00 95.69 88 ARG A CA 1
ATOM 671 C C . ARG A 1 88 ? 20.888 1.918 -29.183 1.00 95.69 88 ARG A C 1
ATOM 673 O O . ARG A 1 88 ? 21.457 1.991 -30.262 1.00 95.69 88 ARG A O 1
ATOM 680 N N . VAL A 1 89 ? 21.066 0.904 -28.336 1.00 94.81 89 VAL A N 1
ATOM 681 C CA . VAL A 1 89 ? 21.930 -0.246 -28.650 1.00 94.81 89 VAL A CA 1
ATOM 682 C C . VAL A 1 89 ? 21.402 -0.998 -29.871 1.00 94.81 89 VAL A C 1
ATOM 684 O O . VAL A 1 89 ? 22.178 -1.314 -30.769 1.00 94.81 89 VAL A O 1
ATOM 687 N N . ASP A 1 90 ? 20.092 -1.236 -29.937 1.00 94.25 90 ASP A N 1
ATOM 688 C CA . ASP A 1 90 ? 19.460 -1.902 -31.078 1.00 94.25 90 ASP A CA 1
ATOM 689 C C . ASP A 1 90 ? 19.625 -1.074 -32.367 1.00 94.25 90 ASP A C 1
ATOM 691 O O . ASP A 1 90 ? 19.918 -1.632 -33.425 1.00 94.25 90 ASP A O 1
ATOM 695 N N . GLU A 1 91 ? 19.499 0.255 -32.293 1.00 94.75 91 GLU A N 1
ATOM 696 C CA . GLU A 1 91 ? 19.739 1.175 -33.415 1.00 94.75 91 GLU A CA 1
ATOM 697 C C . GLU A 1 91 ? 21.201 1.140 -33.887 1.00 94.75 91 GLU A C 1
ATOM 699 O O . GLU A 1 91 ? 21.451 1.012 -35.086 1.00 94.75 91 GLU A O 1
ATOM 704 N N . GLU A 1 92 ? 22.170 1.199 -32.969 1.00 93.06 92 GLU A N 1
ATOM 705 C CA . GLU A 1 92 ? 23.603 1.113 -33.286 1.00 93.06 92 GLU A CA 1
ATOM 706 C C . GLU A 1 92 ? 23.973 -0.244 -33.898 1.00 93.06 92 GLU A C 1
ATOM 708 O O . GLU A 1 92 ? 24.702 -0.308 -34.892 1.00 93.06 92 GLU A O 1
ATOM 713 N N . PHE A 1 93 ? 23.445 -1.333 -33.336 1.00 91.44 93 PHE A N 1
ATOM 714 C CA . PHE A 1 93 ? 23.662 -2.681 -33.849 1.00 91.44 93 PHE A CA 1
ATOM 715 C C . PHE A 1 93 ? 23.052 -2.834 -35.244 1.00 91.44 93 PHE A C 1
ATOM 717 O O . PHE A 1 93 ? 23.719 -3.292 -36.171 1.00 91.44 93 PHE A O 1
ATOM 724 N N . THR A 1 94 ? 21.815 -2.374 -35.430 1.00 88.06 94 THR A N 1
ATOM 725 C CA . THR A 1 94 ? 21.152 -2.394 -36.737 1.00 88.06 94 THR A CA 1
ATOM 726 C C . THR A 1 94 ? 21.930 -1.565 -37.751 1.00 88.06 94 THR A C 1
ATOM 728 O O . THR A 1 94 ? 22.155 -2.035 -38.858 1.00 88.06 94 THR A O 1
ATOM 731 N N . ALA A 1 95 ? 22.412 -0.373 -37.391 1.00 87.38 95 ALA A N 1
ATOM 732 C CA . ALA A 1 95 ? 23.219 0.449 -38.288 1.00 87.38 95 ALA A CA 1
ATOM 733 C C . ALA A 1 95 ? 24.512 -0.270 -38.705 1.00 87.38 95 ALA A C 1
ATOM 735 O O . ALA A 1 95 ? 24.811 -0.355 -39.899 1.00 87.38 95 ALA A O 1
ATOM 736 N N . LYS A 1 96 ? 25.236 -0.850 -37.740 1.00 87.00 96 LYS A N 1
ATOM 737 C CA . LYS A 1 96 ? 26.512 -1.541 -37.972 1.00 87.00 96 LYS A CA 1
ATOM 738 C C . LYS A 1 96 ? 26.367 -2.813 -38.812 1.00 87.00 96 LYS A C 1
ATOM 740 O O . LYS A 1 96 ? 27.239 -3.095 -39.629 1.00 87.00 96 LYS A O 1
ATOM 745 N N . TYR A 1 97 ? 25.283 -3.563 -38.624 1.00 80.25 97 TYR A N 1
ATOM 746 C CA . TYR A 1 97 ? 25.061 -4.858 -39.279 1.00 80.25 97 TYR A CA 1
ATOM 747 C C . TYR A 1 97 ? 23.975 -4.829 -40.366 1.00 80.25 97 TYR A C 1
ATOM 749 O O . TYR A 1 97 ? 23.657 -5.873 -40.931 1.00 80.25 97 TYR A O 1
ATOM 757 N N . SER A 1 98 ? 23.452 -3.649 -40.720 1.00 74.50 98 SER A N 1
ATOM 758 C CA . SER A 1 98 ? 22.420 -3.457 -41.757 1.00 74.50 98 SER A CA 1
ATOM 759 C C . SER A 1 98 ? 22.787 -4.077 -43.110 1.00 74.50 98 SER A C 1
ATOM 761 O O . SER A 1 98 ? 21.904 -4.527 -43.834 1.00 74.50 98 SER A O 1
ATOM 763 N N . GLY A 1 99 ? 24.082 -4.152 -43.431 1.00 69.62 99 GLY A N 1
ATOM 764 C CA . GLY A 1 99 ? 24.601 -4.791 -44.645 1.00 69.62 99 GLY A CA 1
ATOM 765 C C . GLY A 1 99 ? 25.046 -6.252 -44.492 1.00 69.62 99 GLY A C 1
ATOM 766 O O . GLY A 1 99 ? 25.308 -6.897 -45.498 1.00 69.62 99 GLY A O 1
ATOM 767 N N . CYS A 1 100 ? 25.134 -6.793 -43.270 1.00 63.94 100 CYS A N 1
ATOM 768 C CA . CYS A 1 100 ? 25.610 -8.165 -43.007 1.00 63.94 100 CYS A CA 1
ATOM 769 C C . CYS A 1 100 ? 24.498 -9.228 -43.034 1.00 63.94 100 CYS A C 1
ATOM 771 O O . CYS A 1 100 ? 24.785 -10.414 -42.923 1.00 63.94 100 CYS A O 1
ATOM 773 N N . LEU A 1 101 ? 23.228 -8.835 -43.181 1.00 56.22 101 LEU A N 1
ATOM 774 C CA . LEU A 1 101 ? 22.112 -9.785 -43.317 1.00 56.22 101 LEU A CA 1
ATOM 775 C C . LEU A 1 101 ? 22.039 -10.432 -44.708 1.00 56.22 101 LEU A C 1
ATOM 777 O O . LEU A 1 101 ? 21.319 -11.410 -44.891 1.00 56.22 101 LEU A O 1
ATOM 781 N N . VAL A 1 102 ? 22.813 -9.929 -45.673 1.00 56.94 102 VAL A N 1
ATOM 782 C CA . VAL A 1 102 ? 23.099 -10.631 -46.926 1.00 56.94 102 VAL A CA 1
ATOM 783 C C . VAL A 1 102 ? 24.407 -11.394 -46.731 1.00 56.94 102 VAL A C 1
ATOM 785 O O . VAL A 1 102 ? 25.424 -11.078 -47.344 1.00 56.94 102 VAL A O 1
ATOM 788 N N . ASN A 1 103 ? 24.406 -12.381 -45.833 1.00 56.19 103 ASN A N 1
ATOM 789 C CA . ASN A 1 103 ? 25.458 -13.389 -45.861 1.00 56.19 103 ASN A CA 1
ATOM 790 C C . ASN A 1 103 ? 25.290 -14.133 -47.189 1.00 56.19 103 ASN A C 1
ATOM 792 O O . ASN A 1 103 ? 24.395 -14.963 -47.350 1.00 56.19 103 ASN A O 1
ATOM 796 N N . VAL A 1 104 ? 26.124 -13.785 -48.172 1.00 58.84 104 VAL A N 1
ATOM 797 C CA . VAL A 1 104 ? 26.418 -14.686 -49.284 1.00 58.84 104 VAL A CA 1
ATOM 798 C C . VAL A 1 104 ? 26.841 -15.993 -48.629 1.00 58.84 104 VAL A C 1
ATOM 800 O O . VAL A 1 104 ? 27.696 -15.969 -47.749 1.00 58.84 104 VAL A O 1
ATOM 803 N N . TYR A 1 105 ? 26.181 -17.092 -48.991 1.00 54.62 105 TYR A N 1
ATOM 804 C CA . TYR A 1 105 ? 26.468 -18.429 -48.480 1.00 54.62 105 TYR A CA 1
ATOM 805 C C . TYR A 1 105 ? 27.993 -18.628 -48.428 1.00 54.62 105 TYR A C 1
ATOM 807 O O . TYR A 1 105 ? 28.631 -18.725 -49.474 1.00 54.62 105 TYR A O 1
ATOM 815 N N . GLU A 1 106 ? 28.591 -18.641 -47.228 1.00 57.12 106 GLU A N 1
ATOM 816 C CA . GLU A 1 106 ? 30.051 -18.787 -47.078 1.00 57.12 106 GLU A CA 1
ATOM 817 C C . GLU A 1 106 ? 30.537 -20.137 -47.624 1.00 57.12 106 GLU A C 1
ATOM 819 O O . GLU A 1 106 ? 31.725 -20.311 -47.885 1.00 57.12 106 GLU A O 1
ATOM 824 N N . ASN A 1 107 ? 29.616 -21.080 -47.854 1.00 50.53 107 ASN A N 1
ATOM 825 C CA . ASN A 1 107 ? 29.911 -22.362 -48.464 1.00 50.53 107 ASN A CA 1
ATOM 826 C C . ASN A 1 107 ? 28.871 -22.747 -49.540 1.00 50.53 107 ASN A C 1
ATOM 828 O O . ASN A 1 107 ? 27.800 -23.241 -49.189 1.00 50.53 107 ASN A O 1
ATOM 832 N N . PRO A 1 108 ? 29.154 -22.565 -50.843 1.00 61.97 108 PRO A N 1
ATOM 833 C CA . PRO A 1 108 ? 28.200 -22.848 -51.921 1.00 61.97 108 PRO A CA 1
ATOM 834 C C . PRO A 1 108 ? 27.839 -24.337 -52.080 1.00 61.97 108 PRO A C 1
ATOM 836 O O . PRO A 1 108 ? 26.907 -24.650 -52.816 1.00 61.97 108 PRO A O 1
ATOM 839 N N . GLU A 1 109 ? 28.543 -25.252 -51.403 1.00 57.75 109 GLU A N 1
ATOM 840 C CA . GLU A 1 109 ? 28.251 -26.697 -51.431 1.00 57.75 109 GLU A CA 1
ATOM 841 C C . GLU A 1 109 ? 27.369 -27.180 -50.274 1.00 57.75 109 GLU A C 1
ATOM 843 O O . GLU A 1 109 ? 26.871 -28.307 -50.294 1.00 57.75 109 GLU A O 1
ATOM 848 N N . MET A 1 110 ? 27.147 -26.339 -49.263 1.00 52.69 110 MET A N 1
ATOM 849 C CA . MET A 1 110 ? 26.240 -26.670 -48.174 1.00 52.69 110 MET A CA 1
ATOM 850 C C . MET A 1 110 ? 24.830 -26.355 -48.675 1.00 52.69 110 MET A C 1
ATOM 852 O O . MET A 1 110 ? 24.387 -25.210 -48.662 1.00 52.69 110 MET A O 1
ATOM 856 N N . GLY A 1 111 ? 24.156 -27.370 -49.223 1.00 52.97 111 GLY A N 1
ATOM 857 C CA . GLY A 1 111 ? 22.744 -27.295 -49.597 1.00 52.97 111 GLY A CA 1
ATOM 858 C C . GLY A 1 111 ? 21.885 -26.771 -48.444 1.00 52.97 111 GLY A C 1
ATOM 859 O O . GLY A 1 111 ? 22.372 -26.579 -47.336 1.00 52.97 111 GLY A O 1
ATOM 860 N N . SER A 1 112 ? 20.610 -26.490 -48.715 1.00 56.78 112 SER A N 1
ATOM 861 C CA . SER A 1 112 ? 19.656 -25.942 -47.746 1.00 56.78 112 SER A CA 1
ATOM 862 C C . SER A 1 112 ? 19.542 -26.820 -46.494 1.00 56.78 112 SER A C 1
ATOM 864 O O . SER A 1 112 ? 18.647 -27.664 -46.400 1.00 56.78 112 SER A O 1
ATOM 866 N N . ASP A 1 113 ? 20.450 -26.633 -45.543 1.00 52.09 113 ASP A N 1
ATOM 867 C CA . ASP A 1 113 ? 20.376 -27.271 -44.249 1.00 52.09 113 ASP A CA 1
ATOM 868 C C . ASP A 1 113 ? 19.158 -26.670 -43.562 1.00 52.09 113 ASP A C 1
ATOM 870 O O . ASP A 1 113 ? 19.012 -25.452 -43.416 1.00 52.09 113 ASP A O 1
ATOM 874 N N . SER A 1 114 ? 18.222 -27.564 -43.247 1.00 55.94 114 SER A N 1
ATOM 875 C CA . SER A 1 114 ? 16.992 -27.267 -42.526 1.00 55.94 114 SER A CA 1
ATOM 876 C C . SER A 1 114 ? 17.291 -26.339 -41.350 1.00 55.94 114 SER A C 1
ATOM 878 O O . SER A 1 114 ? 18.363 -26.492 -40.756 1.00 55.94 114 SER A O 1
ATOM 880 N N . PRO A 1 115 ? 16.376 -25.421 -40.987 1.00 53.56 115 PRO A N 1
ATOM 881 C CA . PRO A 1 115 ? 16.645 -24.406 -39.980 1.00 53.56 115 PRO A CA 1
ATOM 882 C C . PRO A 1 115 ? 17.243 -25.063 -38.743 1.00 53.56 115 PRO A C 1
ATOM 884 O O . PRO A 1 115 ? 16.585 -25.864 -38.082 1.00 53.56 115 PRO A O 1
ATOM 887 N N . VAL A 1 116 ? 18.510 -24.744 -38.472 1.00 52.69 116 VAL A N 1
ATOM 888 C CA . VAL A 1 116 ? 19.168 -25.115 -37.226 1.00 52.69 116 VAL A CA 1
ATOM 889 C C . VAL A 1 116 ? 18.263 -24.582 -36.130 1.00 52.69 116 VAL A C 1
ATOM 891 O O . VAL A 1 116 ? 18.059 -23.370 -36.028 1.00 52.69 116 VAL A O 1
ATOM 894 N N . GLU A 1 117 ? 17.655 -25.488 -35.366 1.00 49.44 117 GLU A N 1
ATOM 895 C CA . GLU A 1 117 ? 16.890 -25.125 -34.187 1.00 49.44 117 GLU A CA 1
ATOM 896 C C . GLU A 1 117 ? 17.853 -24.381 -33.266 1.00 49.44 117 GLU A C 1
ATOM 898 O O . GLU A 1 117 ? 18.699 -24.974 -32.595 1.00 49.44 117 GLU A O 1
ATOM 903 N N . LEU A 1 118 ? 17.770 -23.051 -33.286 1.00 48.53 118 LEU A N 1
ATOM 904 C CA . LEU A 1 118 ? 18.384 -22.201 -32.286 1.00 48.53 118 LEU A CA 1
ATOM 905 C C . LEU A 1 118 ? 17.712 -22.590 -30.978 1.00 48.53 118 LEU A C 1
ATOM 907 O O . LEU A 1 118 ? 16.641 -22.078 -30.642 1.00 48.53 118 LEU A O 1
ATOM 911 N N . MET A 1 119 ? 18.315 -23.551 -30.278 1.00 50.31 119 MET A N 1
ATOM 912 C CA . MET A 1 119 ? 17.946 -23.897 -28.921 1.00 50.31 119 MET A CA 1
ATOM 913 C C . MET A 1 119 ? 17.958 -22.576 -28.166 1.00 50.31 119 MET A C 1
ATOM 915 O O . MET A 1 119 ? 19.007 -21.934 -28.054 1.00 50.31 119 MET A O 1
ATOM 919 N N . MET A 1 120 ? 16.766 -22.102 -27.786 1.00 50.50 120 MET A N 1
ATOM 920 C CA . MET A 1 120 ? 16.635 -20.811 -27.129 1.00 50.50 120 MET A CA 1
ATOM 921 C C . MET A 1 120 ? 17.635 -20.785 -25.978 1.00 50.50 120 MET A C 1
ATOM 923 O O . MET A 1 120 ? 17.686 -21.771 -25.236 1.00 50.50 120 MET A O 1
ATOM 927 N N . PRO A 1 121 ? 18.433 -19.713 -25.828 1.00 50.19 121 PRO A N 1
ATOM 928 C CA . PRO A 1 121 ? 19.330 -19.626 -24.696 1.00 50.19 121 PRO A CA 1
ATOM 929 C C . PRO A 1 121 ? 18.477 -19.820 -23.447 1.00 50.19 121 PRO A C 1
ATOM 931 O O . PRO A 1 121 ? 17.494 -19.101 -23.225 1.00 50.19 121 PRO A O 1
ATOM 934 N N . GLU A 1 122 ? 18.808 -20.860 -22.684 1.00 49.81 122 GLU A N 1
ATOM 935 C CA . GLU A 1 122 ? 18.264 -21.083 -21.357 1.00 49.81 122 GLU A CA 1
ATOM 936 C C . GLU A 1 122 ? 18.341 -19.735 -20.635 1.00 49.81 122 GLU A C 1
ATOM 938 O O . GLU A 1 122 ? 19.400 -19.103 -20.633 1.00 49.81 122 GLU A O 1
ATOM 943 N N . ARG A 1 123 ? 17.205 -19.213 -20.144 1.00 49.94 123 ARG A N 1
ATOM 944 C CA . ARG A 1 123 ? 17.156 -17.888 -19.507 1.00 49.94 123 ARG A CA 1
ATOM 945 C C . ARG A 1 123 ? 17.973 -17.920 -18.222 1.00 49.94 123 ARG A C 1
ATOM 947 O O . ARG A 1 123 ? 17.430 -18.079 -17.130 1.00 49.94 123 ARG A O 1
ATOM 954 N N . VAL A 1 124 ? 19.273 -17.724 -18.352 1.00 50.12 124 VAL A N 1
ATOM 955 C CA . VAL A 1 124 ? 20.137 -17.317 -17.263 1.00 50.12 124 VAL A CA 1
ATOM 956 C C . VAL A 1 124 ? 19.838 -15.841 -17.066 1.00 50.12 124 VAL A C 1
ATOM 958 O O . VAL A 1 124 ? 20.270 -14.987 -17.834 1.00 50.12 124 VAL A O 1
ATOM 961 N N . TRP A 1 125 ? 19.001 -15.538 -16.079 1.00 47.75 125 TRP A N 1
ATOM 962 C CA . TRP A 1 125 ? 18.862 -14.169 -15.613 1.00 47.75 125 TRP A CA 1
ATOM 963 C C . TRP A 1 125 ? 20.210 -13.768 -15.017 1.00 47.75 125 TRP A C 1
ATOM 965 O O . TRP A 1 125 ? 20.602 -14.288 -13.971 1.00 47.75 125 TRP A O 1
ATOM 975 N N . GLU A 1 126 ? 20.935 -12.885 -15.703 1.00 46.34 126 GLU A N 1
ATOM 976 C CA . GLU A 1 126 ? 22.079 -12.195 -15.119 1.00 46.34 126 GLU A CA 1
ATOM 977 C C . GLU A 1 126 ? 21.585 -11.477 -13.860 1.00 46.34 126 GLU A C 1
ATOM 979 O O . GLU A 1 126 ? 20.770 -10.555 -13.910 1.00 46.34 126 GLU A O 1
ATOM 984 N N . VAL A 1 127 ? 22.017 -11.977 -12.703 1.00 50.66 127 VAL A N 1
ATOM 985 C CA . VAL A 1 127 ? 21.797 -11.323 -11.417 1.00 50.66 127 VAL A CA 1
ATOM 986 C C . VAL A 1 127 ? 22.526 -9.985 -11.487 1.00 50.66 127 VAL A C 1
ATOM 988 O O . VAL A 1 127 ? 23.733 -9.971 -11.726 1.00 50.66 127 VAL A O 1
ATOM 991 N N . GLU A 1 128 ? 21.796 -8.878 -11.304 1.00 42.56 128 GLU A N 1
ATOM 992 C CA . GLU A 1 128 ? 22.367 -7.531 -11.217 1.00 42.56 128 GLU A CA 1
ATOM 993 C C . GLU A 1 128 ? 23.604 -7.559 -10.313 1.00 42.56 128 GLU A C 1
ATOM 995 O O . GLU A 1 128 ? 23.524 -7.904 -9.130 1.00 42.56 128 GLU A O 1
ATOM 1000 N N . GLY A 1 129 ? 24.754 -7.215 -10.897 1.00 39.53 129 GLY A N 1
ATOM 1001 C CA . GLY A 1 129 ? 26.010 -7.030 -10.189 1.00 39.53 129 GLY 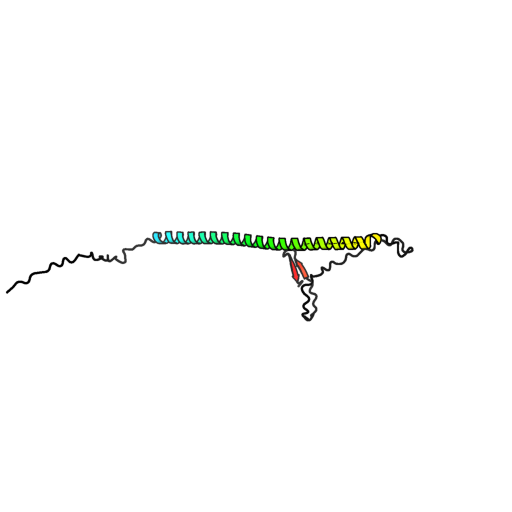A CA 1
ATOM 1002 C C . GLY A 1 129 ? 25.879 -5.891 -9.187 1.00 39.53 129 GLY A C 1
ATOM 1003 O O . GLY A 1 129 ? 26.169 -4.739 -9.497 1.00 39.53 129 GLY A O 1
ATOM 1004 N N . GLY A 1 130 ? 25.432 -6.221 -7.978 1.00 41.06 130 GLY A N 1
ATOM 1005 C CA . GLY A 1 130 ? 25.632 -5.390 -6.804 1.00 41.06 130 GLY A CA 1
ATOM 1006 C C . GLY A 1 130 ? 27.123 -5.323 -6.491 1.00 41.06 130 GLY A C 1
ATOM 1007 O O . GLY A 1 130 ? 27.785 -6.358 -6.460 1.00 41.06 130 GLY A O 1
ATOM 1008 N N . ASP A 1 131 ? 27.617 -4.097 -6.304 1.00 37.00 131 ASP A N 1
ATOM 1009 C CA . ASP A 1 131 ? 28.961 -3.700 -5.873 1.00 37.00 131 ASP A CA 1
ATOM 1010 C C . ASP A 1 131 ? 29.963 -4.844 -5.657 1.00 37.00 131 ASP A C 1
ATOM 1012 O O . ASP A 1 131 ? 29.957 -5.540 -4.637 1.00 37.00 131 ASP A O 1
ATOM 1016 N N . CYS A 1 132 ? 30.912 -4.951 -6.589 1.00 38.22 132 CYS A N 1
ATOM 1017 C CA . CYS A 1 132 ? 32.149 -5.701 -6.428 1.00 38.22 132 CYS A CA 1
ATOM 1018 C C . CYS A 1 132 ? 32.985 -5.117 -5.275 1.00 38.22 132 CYS A C 1
ATOM 1020 O O . CYS A 1 132 ? 33.968 -4.408 -5.484 1.00 38.22 132 CYS A O 1
ATOM 1022 N N . ARG A 1 133 ? 32.627 -5.447 -4.035 1.00 42.06 133 ARG A N 1
ATOM 1023 C CA . ARG A 1 133 ? 33.590 -5.572 -2.944 1.00 42.06 133 ARG A CA 1
ATOM 1024 C C . ARG A 1 133 ? 33.838 -7.054 -2.749 1.00 42.06 133 ARG A C 1
ATOM 1026 O O . ARG A 1 133 ? 33.012 -7.769 -2.190 1.00 42.06 133 ARG A O 1
ATOM 1033 N N . THR A 1 134 ? 34.987 -7.493 -3.244 1.00 39.56 134 THR A N 1
ATOM 1034 C CA . THR A 1 134 ? 35.602 -8.793 -2.981 1.00 39.56 134 THR A CA 1
ATOM 1035 C C . THR A 1 134 ? 35.628 -9.065 -1.481 1.00 39.56 134 THR A C 1
ATOM 1037 O O . THR A 1 134 ? 36.544 -8.666 -0.764 1.00 39.56 134 THR A O 1
ATOM 1040 N N . ARG A 1 135 ? 34.594 -9.747 -0.994 1.00 38.41 135 ARG A N 1
ATOM 1041 C CA . ARG A 1 135 ? 34.671 -10.553 0.213 1.00 38.41 135 ARG A CA 1
ATOM 1042 C C . ARG A 1 135 ? 34.787 -11.981 -0.284 1.00 38.41 135 ARG A C 1
ATOM 1044 O O . ARG A 1 135 ? 33.813 -12.544 -0.777 1.00 38.41 135 ARG A O 1
ATOM 1051 N N . GLU A 1 136 ? 35.998 -12.522 -0.218 1.00 37.88 136 GLU A N 1
ATOM 1052 C CA . GLU A 1 136 ? 36.226 -13.959 -0.316 1.00 37.88 136 GLU A CA 1
ATOM 1053 C C . GLU A 1 136 ? 35.402 -14.626 0.786 1.00 37.88 136 GLU A C 1
ATOM 1055 O O . GLU A 1 136 ? 35.783 -14.673 1.953 1.00 37.88 136 GLU A O 1
ATOM 1060 N N . VAL A 1 137 ? 34.201 -15.062 0.426 1.00 43.38 137 VAL A N 1
ATOM 1061 C CA . VAL A 1 137 ? 33.430 -16.003 1.219 1.00 43.38 137 VAL A CA 1
ATOM 1062 C C . VAL A 1 137 ? 33.677 -17.346 0.565 1.00 43.38 137 VAL A C 1
ATOM 1064 O O . VAL A 1 137 ? 33.306 -17.552 -0.593 1.00 43.38 137 VAL A O 1
ATOM 1067 N N . GLU A 1 138 ? 34.355 -18.227 1.301 1.00 36.91 138 GLU A N 1
ATOM 1068 C CA . GLU A 1 138 ? 34.555 -19.630 0.955 1.00 36.91 138 GLU A CA 1
ATOM 1069 C C . GLU A 1 138 ? 33.297 -20.204 0.296 1.00 36.91 138 GLU A C 1
ATOM 1071 O O . GLU A 1 138 ? 32.243 -20.369 0.919 1.00 36.91 138 GLU A O 1
ATOM 1076 N N . ARG A 1 139 ? 33.423 -20.541 -0.990 1.00 42.31 139 ARG A N 1
ATOM 1077 C CA . ARG A 1 139 ? 32.447 -21.346 -1.716 1.00 42.31 139 ARG A CA 1
ATOM 1078 C C . ARG A 1 139 ? 32.440 -22.756 -1.124 1.00 42.31 139 ARG A C 1
ATOM 1080 O O . ARG A 1 139 ? 33.076 -23.663 -1.650 1.00 42.31 139 ARG A O 1
ATOM 1087 N N . LYS A 1 140 ? 31.665 -22.974 -0.060 1.00 41.31 140 LYS A N 1
ATOM 1088 C CA . LYS A 1 140 ? 31.156 -24.314 0.252 1.00 41.31 140 LYS A CA 1
ATOM 1089 C C . LYS A 1 140 ? 30.003 -24.608 -0.696 1.00 41.31 140 LYS A C 1
ATOM 1091 O O . LYS A 1 140 ? 28.879 -24.146 -0.513 1.00 41.31 140 LYS A O 1
ATOM 1096 N N . GLY A 1 141 ? 30.321 -25.361 -1.744 1.00 47.66 141 GLY A N 1
ATOM 1097 C CA . GLY A 1 141 ? 29.360 -25.861 -2.711 1.00 47.66 141 GLY A CA 1
ATOM 1098 C C . GLY A 1 141 ? 28.232 -26.642 -2.039 1.00 47.66 141 GLY A C 1
ATOM 1099 O O . GLY A 1 141 ? 28.447 -27.710 -1.478 1.00 47.66 141 GLY A O 1
ATOM 1100 N N . ARG A 1 142 ? 27.015 -26.113 -2.150 1.00 48.00 142 ARG A N 1
ATOM 1101 C CA . ARG A 1 142 ? 25.784 -26.884 -2.336 1.00 48.00 142 AR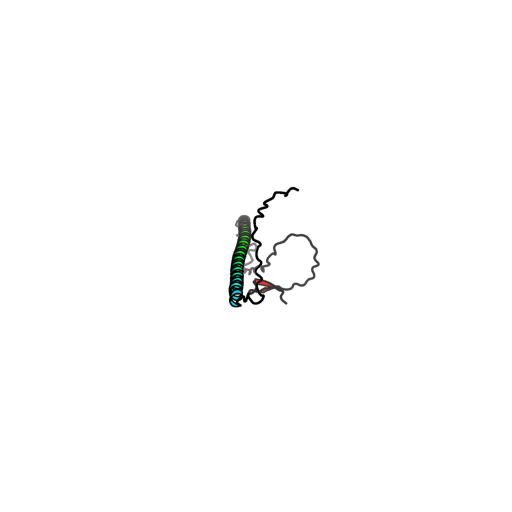G A CA 1
ATOM 1102 C C . ARG A 1 142 ? 24.874 -26.033 -3.206 1.00 48.00 142 ARG A C 1
ATOM 1104 O O . ARG A 1 142 ? 24.252 -25.096 -2.717 1.00 48.00 142 ARG A O 1
ATOM 1111 N N . VAL A 1 143 ? 24.819 -26.352 -4.496 1.00 50.16 143 VAL A N 1
ATOM 1112 C CA . VAL A 1 143 ? 23.767 -25.862 -5.390 1.00 50.16 143 VAL A CA 1
ATOM 1113 C C . VAL A 1 143 ? 22.456 -26.447 -4.862 1.00 50.16 143 VAL A C 1
ATOM 1115 O O . VAL A 1 143 ? 22.112 -27.589 -5.145 1.00 50.16 143 VAL A O 1
ATOM 1118 N N . ARG A 1 144 ? 21.773 -25.709 -3.982 1.00 56.12 144 ARG A N 1
ATOM 1119 C CA . ARG A 1 144 ? 20.418 -26.040 -3.537 1.00 56.12 144 ARG A CA 1
ATOM 1120 C C . ARG A 1 144 ? 19.471 -25.425 -4.553 1.00 56.12 144 ARG A C 1
ATOM 1122 O O . ARG A 1 144 ? 19.387 -24.204 -4.646 1.00 56.12 144 ARG A O 1
ATOM 1129 N N . SER A 1 145 ? 18.808 -26.263 -5.344 1.00 58.66 145 SER A N 1
ATOM 1130 C CA . SER A 1 145 ? 17.794 -25.814 -6.299 1.00 58.66 145 SER A CA 1
ATOM 1131 C C . SER A 1 145 ? 16.690 -25.053 -5.556 1.00 58.66 145 SER A C 1
ATOM 1133 O O . SER A 1 145 ? 16.158 -25.564 -4.571 1.00 58.66 145 SER A O 1
ATOM 1135 N N . LEU A 1 146 ? 16.356 -23.846 -6.007 1.00 74.81 146 LEU A N 1
ATOM 1136 C CA . LEU A 1 146 ? 15.196 -23.091 -5.527 1.00 74.81 146 LEU A CA 1
ATOM 1137 C C . LEU A 1 146 ? 13.994 -23.397 -6.431 1.00 74.81 146 LEU A C 1
ATOM 1139 O O . LEU A 1 146 ? 14.172 -23.623 -7.627 1.00 74.81 146 LEU A O 1
ATOM 1143 N N . PHE A 1 147 ? 12.779 -23.383 -5.884 1.00 78.62 147 PHE A N 1
ATOM 1144 C CA . PHE A 1 147 ? 11.543 -23.417 -6.674 1.00 78.62 147 PHE A CA 1
ATOM 1145 C C . PHE A 1 147 ? 10.671 -22.203 -6.339 1.00 78.62 147 PHE A C 1
ATOM 1147 O O . PHE A 1 147 ? 10.715 -21.684 -5.222 1.00 78.62 147 PHE A O 1
ATOM 1154 N N . PHE A 1 148 ? 9.917 -21.715 -7.324 1.00 71.69 148 PHE A N 1
ATOM 1155 C CA . PHE A 1 148 ? 9.086 -20.525 -7.169 1.00 71.69 148 PHE A CA 1
ATOM 1156 C C . PHE A 1 148 ? 7.655 -20.914 -6.797 1.00 71.69 148 PHE A C 1
ATOM 1158 O O . PHE A 1 148 ? 6.931 -21.489 -7.613 1.00 71.69 148 PHE A O 1
ATOM 1165 N N . ASP A 1 149 ? 7.243 -20.588 -5.573 1.00 75.44 149 ASP A N 1
ATOM 1166 C CA . ASP A 1 149 ? 5.881 -20.839 -5.106 1.00 75.44 149 ASP A CA 1
ATOM 1167 C C . ASP A 1 149 ? 4.949 -19.706 -5.559 1.00 75.44 149 ASP A C 1
ATOM 1169 O O . ASP A 1 149 ? 5.108 -18.545 -5.172 1.00 75.44 149 ASP A O 1
ATOM 1173 N N . HIS A 1 150 ? 3.962 -20.050 -6.388 1.00 72.38 150 HIS A N 1
ATOM 1174 C CA . HIS A 1 150 ? 3.003 -19.100 -6.956 1.00 72.38 150 HIS A CA 1
ATOM 1175 C C . HIS A 1 150 ? 1.948 -18.632 -5.941 1.00 72.38 150 HIS A C 1
ATOM 1177 O O . HIS A 1 150 ? 1.306 -17.611 -6.177 1.00 72.38 150 HIS A O 1
ATOM 1183 N N . GLY A 1 151 ? 1.778 -19.329 -4.812 1.00 73.06 151 GLY A N 1
ATOM 1184 C CA . GLY A 1 151 ? 0.870 -18.897 -3.746 1.00 73.06 151 GLY A CA 1
ATOM 1185 C C . GLY A 1 151 ? 1.442 -17.755 -2.903 1.00 73.06 151 GLY A C 1
ATOM 1186 O O . GLY A 1 151 ? 0.710 -16.865 -2.476 1.00 73.06 151 GLY A O 1
ATOM 1187 N N . VAL A 1 152 ? 2.761 -17.763 -2.691 1.00 75.31 152 VAL A N 1
ATOM 1188 C CA . VAL A 1 152 ? 3.464 -16.804 -1.818 1.00 75.31 152 VAL A CA 1
ATOM 1189 C C . VAL A 1 152 ? 4.247 -15.760 -2.628 1.00 75.31 152 VAL A C 1
ATOM 1191 O O . VAL A 1 152 ? 4.572 -14.689 -2.116 1.00 75.31 152 VAL A O 1
ATOM 1194 N N . GLY A 1 153 ? 4.525 -16.034 -3.906 1.00 79.81 153 GLY A N 1
ATOM 1195 C CA . GLY A 1 153 ? 5.257 -15.130 -4.795 1.00 79.81 153 GLY A CA 1
ATOM 1196 C C . GLY A 1 153 ? 6.739 -14.993 -4.434 1.00 79.81 153 GLY A C 1
ATOM 1197 O O . GLY A 1 153 ? 7.342 -13.952 -4.698 1.00 79.81 153 GLY A O 1
ATOM 1198 N N . LEU A 1 154 ? 7.325 -16.015 -3.804 1.00 81.94 154 LEU A N 1
ATOM 1199 C CA . LEU A 1 154 ? 8.711 -16.024 -3.333 1.00 81.94 154 LEU A CA 1
ATOM 1200 C C . LEU A 1 154 ? 9.443 -17.295 -3.789 1.00 81.94 154 LEU A C 1
ATOM 1202 O O . LEU A 1 154 ? 8.850 -18.363 -3.939 1.00 81.94 154 LEU A O 1
ATOM 1206 N N . TRP A 1 155 ? 10.760 -17.173 -3.984 1.00 76.19 155 TRP A N 1
ATOM 1207 C CA . TRP A 1 155 ? 11.649 -18.306 -4.249 1.00 76.19 155 TRP A CA 1
ATOM 1208 C C . TRP A 1 155 ? 11.987 -19.017 -2.940 1.00 76.19 155 TRP A C 1
ATOM 1210 O O . TRP A 1 155 ? 12.562 -18.420 -2.029 1.00 76.19 155 TRP A O 1
ATOM 1220 N N . MET A 1 156 ? 11.637 -20.296 -2.854 1.00 74.69 156 MET A N 1
ATOM 1221 C CA . MET A 1 156 ? 11.818 -21.130 -1.668 1.00 74.69 156 MET A CA 1
ATOM 1222 C C . MET A 1 156 ? 12.912 -22.169 -1.919 1.00 74.69 156 MET A C 1
ATOM 1224 O O . MET A 1 156 ? 13.112 -22.628 -3.047 1.00 74.69 156 MET A O 1
ATOM 1228 N N . GLN A 1 157 ? 13.641 -22.547 -0.866 1.00 74.31 157 GLN A N 1
ATOM 1229 C CA . GLN A 1 157 ? 14.597 -23.651 -0.960 1.00 74.31 157 GLN A CA 1
ATOM 1230 C C . GLN A 1 157 ? 13.837 -24.962 -1.157 1.00 74.31 157 GLN A C 1
ATOM 1232 O O . GLN A 1 157 ? 12.928 -25.270 -0.388 1.00 74.31 157 GLN A O 1
ATOM 1237 N N . LYS A 1 158 ? 14.213 -25.731 -2.186 1.00 60.56 158 LYS A N 1
ATOM 1238 C CA . LYS A 1 158 ? 13.746 -27.108 -2.339 1.00 60.56 158 LYS A CA 1
ATOM 1239 C C . LYS A 1 158 ? 14.378 -27.920 -1.205 1.00 60.56 158 LYS A C 1
ATOM 1241 O O . LYS A 1 158 ? 15.606 -27.992 -1.132 1.00 60.56 158 LYS A O 1
ATOM 1246 N N . LEU A 1 159 ? 13.535 -28.388 -0.283 1.00 59.97 159 LEU A N 1
ATOM 1247 C CA . LEU A 1 159 ? 13.920 -29.293 0.804 1.00 59.97 159 LEU A CA 1
ATOM 1248 C C . LEU A 1 159 ? 14.470 -30.605 0.240 1.00 59.97 159 LEU A C 1
ATOM 1250 O O . LEU A 1 159 ? 13.926 -31.068 -0.790 1.00 59.97 159 LEU A O 1
#

pLDDT: mean 71.26, std 20.42, range [36.91, 97.94]

Organism: NCBI:txid1047168